Protein AF-A0A952DAE5-F1 (afdb_monomer)

Solvent-accessible surface area (backbone atoms only — not comparable to full-atom values): 8386 Å² total; per-residue (Å²): 136,86,84,83,82,82,81,80,79,80,75,80,76,76,78,75,76,57,40,72,47,50,68,64,38,38,63,67,57,50,32,73,63,71,42,80,57,76,48,75,49,74,60,89,64,34,38,41,39,31,30,85,50,90,40,42,87,84,69,71,48,55,22,36,40,36,21,49,82,58,21,26,72,40,41,51,62,76,33,92,57,39,42,57,75,59,81,50,90,67,80,80,88,72,56,70,73,58,54,50,54,64,66,67,52,73,69,77,74,83,64,93,64,82,81,80,78,79,76,79,76,77,78,79,81,82,80,82,134

pLDDT: mean 80.22, std 17.94, range [44.91, 98.62]

Mean predicted aligned error: 14.55 Å

Radius of gyration: 25.04 Å; Cα contacts (8 Å, |Δi|>4): 152; chains: 1; bounding box: 50×24×108 Å

Foldseek 3Di:
DDDDDDDPPPDPPPPQQQQEDEWFDFPVRVCVRQNAAPDWDDDVQKIKGFHAQPCCVPQVGGWIFIDGNRTTPATDHPHPSYYYPDDHPDDDDDDPVVVVVVVPPDPPPPDPPDPPPPPPDDPDPDDDD

Structure (mmCIF, N/CA/C/O backbone):
data_AF-A0A952DAE5-F1
#
_entry.id   AF-A0A952DAE5-F1
#
loop_
_atom_site.group_PDB
_atom_site.id
_atom_site.type_symbol
_atom_site.label_atom_id
_atom_site.label_alt_id
_atom_site.label_comp_id
_atom_site.label_asym_id
_atom_site.label_entity_id
_atom_site.label_seq_id
_atom_site.pdbx_PDB_ins_code
_atom_site.Cartn_x
_atom_site.Cartn_y
_atom_site.Cartn_z
_atom_site.occupancy
_atom_site.B_iso_or_equiv
_atom_site.auth_seq_id
_atom_site.auth_comp_id
_atom_site.auth_asym_id
_atom_site.auth_atom_id
_atom_site.pdbx_PDB_model_num
ATOM 1 N N . MET A 1 1 ? -7.778 -10.995 -60.733 1.00 44.91 1 MET A N 1
ATOM 2 C CA . MET A 1 1 ? -7.406 -9.871 -59.844 1.00 44.91 1 MET A CA 1
ATOM 3 C C . MET A 1 1 ? -7.920 -10.166 -58.440 1.00 44.91 1 MET A C 1
ATOM 5 O O . MET A 1 1 ? -9.116 -10.066 -58.214 1.00 44.91 1 MET A O 1
ATOM 9 N N . ARG A 1 2 ? -7.053 -10.628 -57.526 1.00 51.72 2 ARG A N 1
ATOM 10 C CA . ARG A 1 2 ? -7.382 -10.824 -56.101 1.00 51.72 2 ARG A CA 1
ATOM 11 C C . ARG A 1 2 ? -7.063 -9.518 -55.375 1.00 51.72 2 ARG A C 1
ATOM 13 O O . ARG A 1 2 ? -5.894 -9.171 -55.248 1.00 51.72 2 ARG A O 1
ATOM 20 N N . LEU A 1 3 ? -8.096 -8.782 -54.976 1.00 47.03 3 LEU A N 1
ATOM 21 C CA . LEU A 1 3 ? -7.958 -7.552 -54.203 1.00 47.03 3 LEU A CA 1
ATOM 22 C C . LEU A 1 3 ? -7.669 -7.938 -52.743 1.00 47.03 3 LEU A C 1
ATOM 24 O O . LEU A 1 3 ? -8.505 -8.557 -52.087 1.00 47.03 3 LEU A O 1
ATOM 28 N N . LEU A 1 4 ? -6.458 -7.645 -52.270 1.00 52.88 4 LEU A N 1
ATOM 29 C CA . LEU A 1 4 ? -6.022 -7.893 -50.897 1.00 52.88 4 LEU A CA 1
ATOM 30 C C . LEU A 1 4 ? -6.540 -6.746 -50.013 1.00 52.88 4 LEU A C 1
ATOM 32 O O . LEU A 1 4 ? -6.069 -5.617 -50.128 1.00 52.88 4 LEU A O 1
ATOM 36 N N . LEU A 1 5 ? -7.525 -7.017 -49.155 1.00 55.56 5 LEU A N 1
ATOM 37 C CA . LEU A 1 5 ? -8.020 -6.053 -48.173 1.00 55.56 5 LEU A CA 1
ATOM 38 C C . LEU A 1 5 ? -7.164 -6.171 -46.901 1.00 55.56 5 LEU A C 1
ATOM 40 O O . LEU A 1 5 ? -7.307 -7.123 -46.136 1.00 55.56 5 LEU A O 1
ATOM 44 N N . VAL A 1 6 ? -6.239 -5.234 -46.692 1.00 58.34 6 VAL A N 1
ATOM 45 C CA . VAL A 1 6 ? -5.434 -5.156 -45.464 1.00 58.34 6 VAL A CA 1
ATOM 46 C C . VAL A 1 6 ? -6.234 -4.385 -44.412 1.00 58.34 6 VAL A C 1
ATOM 48 O O . VAL A 1 6 ? -6.342 -3.163 -44.467 1.00 58.34 6 VAL A O 1
ATOM 51 N N . LEU A 1 7 ? -6.824 -5.113 -43.462 1.00 61.59 7 LEU A N 1
ATOM 52 C CA . LEU A 1 7 ? -7.465 -4.558 -42.268 1.00 61.59 7 LEU A CA 1
ATOM 53 C C . LEU A 1 7 ? -6.388 -4.097 -41.273 1.00 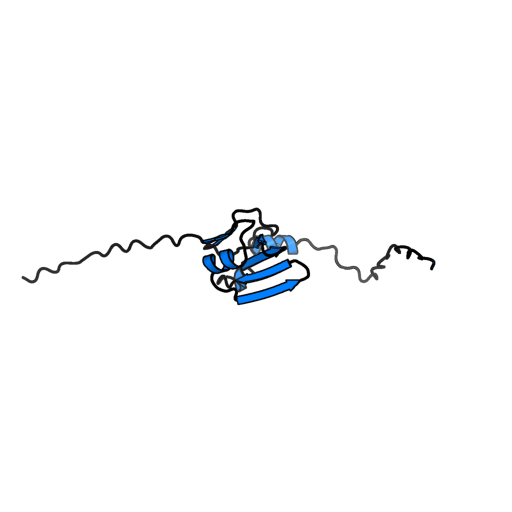61.59 7 LEU A C 1
ATOM 55 O O . LEU A 1 7 ? -5.788 -4.900 -40.560 1.00 61.59 7 LEU A O 1
ATOM 59 N N . LEU A 1 8 ? -6.151 -2.785 -41.232 1.00 60.38 8 LEU A N 1
ATOM 60 C CA . LEU A 1 8 ? -5.389 -2.103 -40.185 1.00 60.38 8 LEU A CA 1
ATOM 61 C C . LEU A 1 8 ? -6.189 -2.134 -38.873 1.00 60.38 8 LEU A C 1
ATOM 63 O O . LEU A 1 8 ? -7.040 -1.282 -38.627 1.00 60.38 8 LEU A O 1
ATOM 67 N N . PHE A 1 9 ? -5.910 -3.115 -38.015 1.00 59.12 9 PHE A N 1
ATOM 68 C CA . PHE A 1 9 ? -6.336 -3.073 -36.617 1.00 59.12 9 PHE A CA 1
ATOM 69 C C . PHE A 1 9 ? -5.485 -2.038 -35.865 1.00 59.12 9 PHE A C 1
ATOM 71 O O . PHE A 1 9 ? -4.392 -2.343 -35.389 1.00 59.12 9 PHE A O 1
ATOM 78 N N . LEU A 1 10 ? -5.988 -0.805 -35.743 1.00 59.31 10 LEU A N 1
ATOM 79 C CA . LEU A 1 10 ? -5.527 0.128 -34.712 1.00 59.31 10 LEU A CA 1
ATOM 80 C C . LEU A 1 10 ? -5.972 -0.422 -33.349 1.00 59.31 10 LEU A C 1
ATOM 82 O O . LEU A 1 10 ? -7.094 -0.195 -32.902 1.00 59.31 10 LEU A O 1
ATOM 86 N N . GLY A 1 11 ? -5.099 -1.186 -32.696 1.00 53.91 11 GLY A N 1
ATOM 87 C CA . GLY A 1 11 ? -5.302 -1.596 -31.313 1.00 53.91 11 GLY A CA 1
ATOM 88 C C . GLY A 1 11 ? -5.200 -0.384 -30.391 1.00 53.91 11 GLY A C 1
ATOM 89 O O . GLY A 1 11 ? -4.105 0.119 -30.149 1.00 53.91 11 GLY A O 1
ATOM 90 N N . ALA A 1 12 ? -6.330 0.084 -29.860 1.00 61.16 12 ALA A N 1
ATOM 91 C CA . ALA A 1 12 ? -6.334 0.990 -28.721 1.00 61.16 12 ALA A CA 1
ATOM 92 C C . ALA A 1 12 ? -5.779 0.224 -27.512 1.00 61.16 12 ALA A C 1
ATOM 94 O O . ALA A 1 12 ? -6.463 -0.623 -26.940 1.00 61.16 12 ALA A O 1
ATOM 95 N N . VAL A 1 13 ? -4.518 0.471 -27.150 1.00 61.66 13 VAL A N 1
ATOM 96 C CA . VAL A 1 13 ? -3.953 -0.068 -25.910 1.00 61.66 13 VAL A CA 1
ATOM 97 C C . VAL A 1 13 ? -4.713 0.608 -24.766 1.00 61.66 13 VAL A C 1
ATOM 99 O O . VAL A 1 13 ? -4.633 1.834 -24.652 1.00 61.66 13 VAL A O 1
ATOM 102 N N . PRO A 1 14 ? -5.482 -0.124 -23.939 1.00 55.41 14 PRO A N 1
ATOM 103 C CA . PRO A 1 14 ? -6.161 0.499 -22.821 1.00 55.41 14 PRO A CA 1
ATOM 104 C C . PRO A 1 14 ? -5.082 1.054 -21.897 1.00 55.41 14 PRO A C 1
ATOM 106 O O . PRO A 1 14 ? -4.198 0.322 -21.443 1.00 55.41 14 PRO A O 1
ATOM 109 N N . LEU A 1 15 ? -5.134 2.360 -21.638 1.00 58.34 15 LEU A N 1
ATOM 110 C CA . LEU A 1 15 ? -4.352 2.975 -20.580 1.00 58.34 15 LEU A CA 1
ATOM 111 C C . LEU A 1 15 ? -4.808 2.296 -19.286 1.00 58.34 15 LEU A C 1
ATOM 113 O O . LEU A 1 15 ? -5.905 2.571 -18.805 1.00 58.34 15 LEU A O 1
ATOM 117 N N . ALA A 1 16 ? -4.034 1.322 -18.800 1.00 59.84 16 ALA A N 1
ATOM 118 C CA . ALA A 1 16 ? -4.401 0.542 -17.629 1.00 59.84 16 ALA A CA 1
ATOM 119 C C . ALA A 1 16 ? -4.731 1.515 -16.492 1.00 59.84 16 ALA A C 1
ATOM 121 O O . ALA A 1 16 ? -3.860 2.272 -16.054 1.00 59.84 16 ALA A O 1
ATOM 122 N N . ALA A 1 17 ? -5.999 1.539 -16.076 1.00 65.75 17 ALA A N 1
ATOM 123 C CA . ALA A 1 17 ? -6.454 2.410 -15.008 1.00 65.75 17 ALA A CA 1
ATOM 124 C C . ALA A 1 17 ? -5.581 2.147 -13.777 1.00 65.75 17 ALA A C 1
ATOM 126 O O . ALA A 1 17 ? -5.434 1.004 -13.339 1.00 65.75 17 ALA A O 1
ATOM 127 N N . GLN A 1 18 ? -4.944 3.197 -13.259 1.00 79.88 18 GLN A N 1
ATOM 128 C CA . GLN A 1 18 ? -4.117 3.074 -12.067 1.00 79.88 18 GLN A CA 1
ATOM 129 C C . GLN A 1 18 ? -5.039 2.745 -10.894 1.00 79.88 18 GLN A C 1
ATOM 131 O O . GLN A 1 18 ? -5.971 3.501 -10.617 1.00 79.88 18 GLN A O 1
ATOM 136 N N . ALA A 1 19 ? -4.807 1.627 -10.208 1.00 91.75 19 ALA A N 1
ATOM 137 C CA . ALA A 1 19 ? -5.609 1.291 -9.039 1.00 91.75 19 ALA A CA 1
ATOM 138 C C . ALA A 1 19 ? -5.297 2.292 -7.918 1.00 91.75 19 ALA A C 1
ATOM 140 O O . ALA A 1 19 ? -4.140 2.434 -7.513 1.00 91.75 19 ALA A O 1
ATOM 141 N N . VAL A 1 20 ? -6.322 2.997 -7.440 1.00 95.75 20 VAL A N 1
ATOM 142 C CA . VAL A 1 20 ? -6.188 3.987 -6.367 1.00 95.75 20 VAL A CA 1
ATOM 143 C C . VAL A 1 20 ? -6.625 3.376 -5.041 1.00 95.75 20 VAL A C 1
ATOM 145 O O . VAL A 1 20 ? -7.699 2.772 -4.968 1.00 95.75 20 VAL A O 1
ATOM 148 N N . ILE A 1 21 ? -5.780 3.546 -4.024 1.00 97.56 21 ILE A N 1
ATOM 149 C CA . ILE A 1 21 ? -6.076 3.274 -2.617 1.00 97.56 21 ILE A CA 1
ATOM 150 C C . ILE A 1 21 ? -6.261 4.602 -1.900 1.00 97.56 21 ILE A C 1
ATOM 152 O O . ILE A 1 21 ? -5.432 5.504 -2.044 1.00 97.56 21 ILE A O 1
ATOM 156 N N . ASP A 1 22 ? -7.332 4.694 -1.122 1.00 97.69 22 ASP A N 1
ATOM 157 C CA . ASP A 1 22 ? -7.692 5.885 -0.365 1.00 97.69 22 ASP A CA 1
ATOM 158 C C . ASP A 1 22 ? -7.559 5.628 1.147 1.00 97.69 22 ASP A C 1
ATOM 160 O O . ASP A 1 22 ? -7.794 4.498 1.598 1.00 97.69 22 ASP A O 1
ATOM 164 N N . PRO A 1 23 ? -7.194 6.647 1.949 1.00 98.06 23 PRO A N 1
ATOM 165 C CA . PRO A 1 23 ? -7.286 6.561 3.403 1.00 98.06 23 PRO A CA 1
ATOM 166 C C . PRO A 1 23 ? -8.700 6.152 3.843 1.00 98.06 23 PRO A C 1
ATOM 168 O O . PRO A 1 23 ? -9.691 6.560 3.238 1.00 98.06 23 PRO A O 1
ATOM 171 N N . GLY A 1 24 ? -8.804 5.350 4.900 1.00 97.94 24 GLY A N 1
ATOM 172 C CA . GLY A 1 24 ? -10.081 4.870 5.435 1.00 97.94 24 GLY A CA 1
ATOM 173 C C . GLY A 1 24 ? -10.662 3.640 4.729 1.00 97.94 24 GLY A C 1
ATOM 174 O O . GLY A 1 24 ? -11.609 3.048 5.246 1.00 97.94 24 GLY A O 1
ATOM 175 N N . MET A 1 25 ? -10.098 3.199 3.593 1.00 98.62 25 MET A N 1
ATOM 176 C CA . MET A 1 25 ? -10.526 1.949 2.955 1.00 98.62 25 MET A CA 1
ATOM 177 C C . MET A 1 25 ? -10.393 0.762 3.911 1.00 98.62 25 MET A C 1
ATOM 179 O O . MET A 1 25 ? -9.412 0.626 4.636 1.00 98.62 25 MET A O 1
ATOM 183 N N . THR A 1 26 ? -11.356 -0.147 3.873 1.00 98.50 26 THR A N 1
ATOM 184 C CA . THR A 1 26 ? -11.272 -1.423 4.588 1.00 98.50 26 THR A CA 1
ATOM 185 C C . THR A 1 26 ? -10.353 -2.400 3.861 1.00 98.50 26 THR A C 1
ATOM 187 O O . THR A 1 26 ? -10.144 -2.300 2.650 1.00 98.50 26 THR A O 1
ATOM 190 N N . LYS A 1 27 ? -9.874 -3.430 4.568 1.00 98.19 27 LYS A N 1
ATOM 191 C CA . LYS A 1 27 ? -9.129 -4.539 3.948 1.00 98.19 27 LYS A CA 1
ATOM 192 C C . LYS A 1 27 ? -9.850 -5.123 2.726 1.00 98.19 27 LYS A C 1
ATOM 194 O O . LYS A 1 27 ? -9.208 -5.364 1.710 1.00 98.19 27 LYS A O 1
ATOM 199 N N . ALA A 1 28 ? -11.164 -5.328 2.814 1.00 98.31 28 ALA A N 1
ATOM 200 C CA . ALA A 1 28 ? -11.955 -5.891 1.720 1.00 98.31 28 ALA A CA 1
ATOM 201 C C . ALA A 1 28 ? -11.911 -5.004 0.466 1.00 98.31 28 ALA A C 1
ATOM 203 O O . ALA A 1 28 ? -11.644 -5.505 -0.622 1.00 98.31 28 ALA A O 1
ATOM 204 N N . GLN A 1 29 ? -12.070 -3.688 0.627 1.00 98.31 29 GLN A N 1
ATOM 205 C CA . GLN A 1 29 ? -11.977 -2.730 -0.481 1.00 98.31 29 GLN A CA 1
ATOM 206 C C . GLN A 1 29 ? -10.572 -2.697 -1.094 1.00 98.31 29 GLN A C 1
ATOM 208 O O . GLN A 1 29 ? -10.428 -2.638 -2.312 1.00 98.31 29 GLN A O 1
ATOM 213 N N . VAL A 1 30 ? -9.520 -2.780 -0.274 1.00 97.94 30 VAL A N 1
ATOM 214 C CA . VAL A 1 30 ? -8.141 -2.861 -0.783 1.00 97.94 30 VAL A CA 1
ATOM 215 C C . VAL A 1 30 ? -7.945 -4.136 -1.609 1.00 97.94 30 VAL A C 1
ATOM 217 O O . VAL A 1 30 ? -7.375 -4.076 -2.698 1.00 97.94 30 VAL A O 1
ATOM 220 N N . VAL A 1 31 ? -8.444 -5.275 -1.123 1.00 97.69 31 VAL A N 1
ATOM 221 C CA . VAL A 1 31 ? -8.355 -6.564 -1.825 1.00 97.69 31 VAL A CA 1
ATOM 222 C C . VAL A 1 31 ? -9.152 -6.552 -3.129 1.00 97.69 31 VAL A C 1
ATOM 224 O O . VAL A 1 31 ? -8.677 -7.059 -4.140 1.00 97.69 31 VAL A O 1
ATOM 227 N N . GLU A 1 32 ? -10.322 -5.922 -3.149 1.00 97.00 32 GLU A N 1
ATOM 228 C CA . GLU A 1 32 ? -11.109 -5.736 -4.371 1.00 97.00 32 GLU A CA 1
ATOM 229 C C . GLU A 1 32 ? -10.332 -4.935 -5.431 1.00 97.00 32 GLU A C 1
ATOM 231 O O . GLU A 1 32 ? -10.369 -5.256 -6.617 1.00 97.00 32 GLU A O 1
ATOM 236 N N . ARG A 1 33 ? -9.571 -3.918 -5.005 1.00 95.75 33 ARG A N 1
ATOM 237 C CA . ARG A 1 33 ? -8.793 -3.052 -5.905 1.00 95.75 33 ARG A CA 1
ATOM 238 C C . ARG A 1 33 ? -7.473 -3.668 -6.368 1.00 95.75 33 ARG A C 1
ATOM 240 O O . ARG A 1 33 ? -7.060 -3.421 -7.500 1.00 95.75 33 ARG A O 1
ATOM 247 N N . LEU A 1 34 ? -6.770 -4.397 -5.499 1.00 95.44 34 LEU A N 1
ATO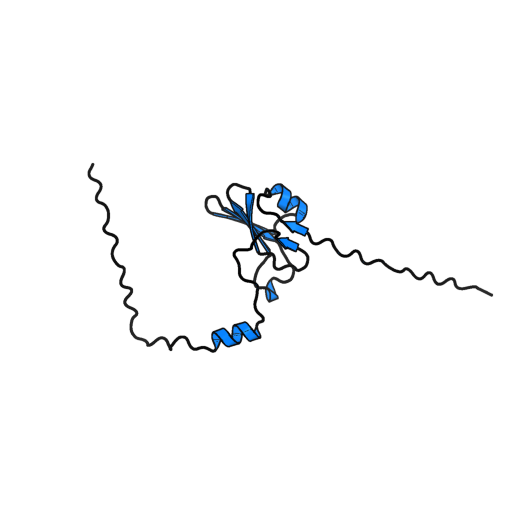M 248 C CA . LEU A 1 34 ? -5.392 -4.855 -5.750 1.00 95.44 34 LEU A CA 1
ATOM 249 C C . LEU A 1 34 ? -5.252 -6.370 -5.932 1.00 95.44 34 LEU A C 1
ATOM 251 O O . LEU A 1 34 ? -4.175 -6.820 -6.336 1.00 95.44 34 LEU A O 1
ATOM 255 N N . GLY A 1 35 ? -6.307 -7.134 -5.653 1.00 95.75 35 GLY A N 1
ATOM 256 C CA . GLY A 1 35 ? -6.281 -8.588 -5.523 1.00 95.75 35 GLY A CA 1
ATOM 257 C C . GLY A 1 35 ? -5.889 -9.041 -4.114 1.00 95.75 35 GLY A C 1
ATOM 258 O O . GLY A 1 35 ? -5.822 -8.248 -3.180 1.00 95.75 35 GLY A O 1
ATOM 259 N N . ALA A 1 36 ? -5.617 -10.335 -3.946 1.00 96.88 36 ALA A N 1
ATOM 260 C CA . ALA A 1 36 ? -5.133 -10.862 -2.672 1.00 96.88 36 ALA A CA 1
ATOM 261 C C . ALA A 1 36 ? -3.683 -10.406 -2.392 1.00 96.88 36 ALA A C 1
ATOM 263 O O . ALA A 1 36 ? -2.859 -10.391 -3.316 1.00 96.88 36 ALA A O 1
ATOM 264 N N . PRO A 1 37 ? -3.334 -10.057 -1.139 1.00 97.69 37 PRO A N 1
ATOM 265 C CA . PRO A 1 37 ? -1.953 -9.776 -0.779 1.00 97.69 37 PRO A CA 1
ATOM 266 C C . PRO A 1 37 ? -1.104 -11.045 -0.888 1.00 97.69 37 PRO A C 1
ATOM 268 O O . PRO A 1 37 ? -1.572 -12.161 -0.676 1.00 97.69 37 PRO A O 1
ATOM 271 N N . ALA A 1 38 ? 0.179 -10.866 -1.192 1.00 97.69 38 ALA A N 1
ATOM 272 C CA . ALA A 1 38 ? 1.146 -11.956 -1.226 1.00 97.69 38 ALA A CA 1
ATOM 273 C C . ALA A 1 38 ? 1.376 -12.547 0.170 1.00 97.69 38 ALA A C 1
ATOM 275 O O . ALA A 1 38 ? 1.591 -13.748 0.308 1.00 97.69 38 ALA A O 1
ATOM 276 N N . PHE A 1 39 ? 1.372 -11.693 1.191 1.00 97.50 39 PHE A N 1
ATOM 277 C CA . PHE A 1 39 ? 1.386 -12.082 2.594 1.00 97.50 39 PHE A CA 1
ATOM 278 C C . PHE A 1 39 ? 0.933 -10.913 3.465 1.00 97.50 39 PHE A C 1
ATOM 280 O O . PHE A 1 39 ? 0.923 -9.755 3.039 1.00 97.50 39 PHE A O 1
ATOM 287 N N . GLU A 1 40 ? 0.584 -11.232 4.705 1.00 98.12 40 GLU A N 1
ATOM 288 C CA . GLU A 1 40 ? 0.115 -10.270 5.693 1.00 98.12 40 GLU A CA 1
ATOM 289 C C . GLU A 1 40 ? 0.885 -10.426 7.004 1.00 98.12 40 GLU A C 1
ATOM 291 O O . GLU A 1 40 ? 1.354 -11.519 7.349 1.00 98.12 40 GLU A O 1
ATOM 296 N N . ARG A 1 41 ? 1.021 -9.327 7.746 1.00 97.81 41 ARG A N 1
ATOM 297 C CA . ARG A 1 41 ? 1.558 -9.312 9.112 1.00 97.81 41 ARG A CA 1
ATOM 298 C C . ARG A 1 41 ? 0.663 -8.458 9.997 1.00 97.81 41 ARG A C 1
ATOM 300 O O . ARG A 1 41 ? 0.170 -7.435 9.543 1.00 97.81 41 ARG A O 1
ATOM 307 N N . ALA A 1 42 ? 0.490 -8.858 11.249 1.00 97.25 42 ALA A N 1
ATOM 308 C CA . ALA A 1 42 ? -0.225 -8.077 12.251 1.00 97.25 42 ALA A CA 1
ATOM 309 C C . ALA A 1 42 ? 0.717 -7.745 13.413 1.00 97.25 42 ALA A C 1
ATOM 311 O O . ALA A 1 42 ? 1.531 -8.585 13.803 1.00 97.25 42 ALA A O 1
ATOM 312 N N . ALA A 1 43 ? 0.614 -6.529 13.943 1.00 95.88 43 ALA A N 1
ATOM 313 C CA . ALA A 1 43 ? 1.331 -6.091 15.135 1.00 95.88 43 ALA A CA 1
ATOM 314 C C . ALA A 1 43 ? 0.479 -5.065 15.894 1.00 95.88 43 ALA A C 1
ATOM 316 O O . ALA A 1 43 ? 0.251 -3.958 15.408 1.00 95.88 43 ALA A O 1
ATOM 317 N N . GLY A 1 44 ? 0.002 -5.437 17.085 1.00 95.75 44 GLY A N 1
ATOM 318 C CA . GLY A 1 44 ? -0.981 -4.634 17.816 1.00 95.75 44 GLY A CA 1
ATOM 319 C C . GLY A 1 44 ? -2.248 -4.418 16.983 1.00 95.75 44 GLY A C 1
ATOM 320 O O . GLY A 1 44 ? -2.773 -5.362 16.399 1.00 95.75 44 GLY A O 1
ATOM 321 N N . GLU A 1 45 ? -2.691 -3.165 16.885 1.00 95.56 45 GLU A N 1
ATOM 322 C CA . GLU A 1 45 ? -3.858 -2.754 16.087 1.00 95.56 45 GLU A CA 1
ATOM 323 C C . GLU A 1 45 ? -3.561 -2.606 14.585 1.00 95.56 45 GLU A C 1
ATOM 325 O O . GLU A 1 45 ? -4.470 -2.322 13.797 1.00 95.56 45 GLU A O 1
ATOM 330 N N . ALA A 1 46 ? -2.293 -2.758 14.189 1.00 97.00 46 ALA A N 1
ATOM 331 C CA . ALA A 1 46 ? -1.849 -2.561 12.821 1.00 97.00 46 ALA A CA 1
ATOM 332 C C . ALA A 1 46 ? -1.81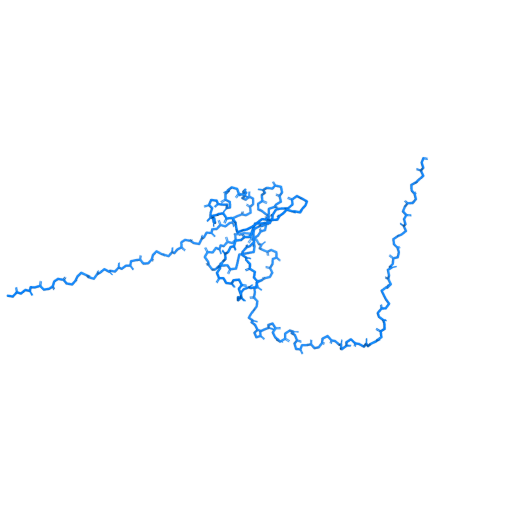2 -3.880 12.036 1.00 97.00 46 ALA A C 1
ATOM 334 O O . ALA A 1 46 ? -1.314 -4.906 12.506 1.00 97.00 46 ALA A O 1
ATOM 335 N N . THR A 1 47 ? -2.293 -3.837 10.796 1.00 98.44 47 THR A N 1
ATOM 336 C CA . THR A 1 47 ? -2.190 -4.907 9.801 1.00 98.44 47 THR A CA 1
ATOM 337 C C . THR A 1 47 ? -1.452 -4.393 8.571 1.00 98.44 47 THR A C 1
ATOM 339 O O . THR A 1 47 ? -1.781 -3.351 8.016 1.00 98.44 47 THR A O 1
ATOM 342 N N . PHE A 1 48 ? -0.467 -5.155 8.118 1.00 98.25 48 PHE A N 1
ATOM 343 C CA . PHE A 1 48 ? 0.411 -4.842 7.001 1.00 98.25 48 PHE A CA 1
ATOM 344 C C . PHE A 1 48 ? 0.129 -5.821 5.863 1.00 98.25 48 PHE A C 1
ATOM 346 O O . PHE A 1 48 ? 0.374 -7.022 6.004 1.00 98.25 48 PHE A O 1
ATOM 353 N N . LEU A 1 49 ? -0.384 -5.316 4.742 1.00 98.56 49 LEU A N 1
ATOM 354 C CA . LEU A 1 49 ? -0.683 -6.101 3.544 1.00 98.56 49 LEU A CA 1
ATOM 355 C C . LEU A 1 49 ? 0.405 -5.866 2.498 1.00 98.56 49 LEU A C 1
ATOM 357 O O . LEU A 1 49 ? 0.602 -4.735 2.051 1.00 98.56 49 LEU A O 1
ATOM 361 N N . PHE A 1 50 ? 1.089 -6.930 2.087 1.00 98.00 50 PHE A N 1
ATOM 362 C CA . PHE A 1 50 ? 2.194 -6.849 1.135 1.00 98.00 50 PHE A CA 1
ATOM 363 C C . PHE A 1 50 ? 1.756 -7.355 -0.236 1.00 98.00 50 PHE A C 1
ATOM 365 O O . PHE A 1 50 ? 1.321 -8.497 -0.370 1.00 98.00 50 PHE A O 1
ATOM 372 N N . TYR A 1 51 ? 1.924 -6.539 -1.273 1.00 97.38 51 TYR A N 1
ATOM 373 C CA . TYR A 1 51 ? 1.549 -6.870 -2.645 1.00 97.38 51 TYR A CA 1
ATOM 374 C C . TYR A 1 51 ? 2.771 -6.909 -3.552 1.00 97.38 51 TYR A C 1
ATOM 376 O O . TYR A 1 51 ? 3.572 -5.973 -3.587 1.00 97.38 51 TYR A O 1
ATOM 384 N N . ARG A 1 52 ? 2.868 -7.966 -4.366 1.00 95.56 52 ARG A N 1
ATOM 385 C CA . ARG A 1 52 ? 3.844 -8.007 -5.459 1.00 95.56 52 ARG A CA 1
ATOM 386 C C . ARG A 1 52 ? 3.626 -6.805 -6.374 1.00 95.56 52 ARG A C 1
ATOM 388 O O . ARG A 1 52 ? 2.483 -6.449 -6.686 1.00 95.56 52 ARG A O 1
ATOM 395 N N . ASN A 1 53 ? 4.721 -6.189 -6.791 1.00 92.75 53 ASN A N 1
ATOM 396 C CA . ASN A 1 53 ? 4.721 -4.987 -7.619 1.00 92.75 53 ASN A CA 1
ATOM 397 C C . ASN A 1 53 ? 5.602 -5.108 -8.868 1.00 92.75 53 ASN A C 1
ATOM 399 O O . ASN A 1 53 ? 5.506 -4.252 -9.749 1.00 92.75 53 ASN A O 1
ATOM 403 N N . GLY A 1 54 ? 6.389 -6.185 -8.980 1.00 91.31 54 GLY A N 1
ATOM 404 C CA . GLY A 1 54 ? 7.241 -6.485 -10.132 1.00 91.31 54 GLY A CA 1
ATOM 405 C C . GLY A 1 54 ? 8.535 -5.672 -10.187 1.00 91.31 54 GLY A C 1
ATOM 406 O O . GLY A 1 54 ? 9.322 -5.855 -11.113 1.00 91.31 54 GLY A O 1
ATOM 407 N N . CYS A 1 55 ? 8.769 -4.783 -9.218 1.00 88.69 55 CYS A N 1
ATOM 408 C CA . CYS A 1 55 ? 10.004 -4.018 -9.093 1.00 88.69 55 CYS A CA 1
ATOM 409 C C . CYS A 1 55 ? 10.798 -4.395 -7.848 1.00 88.69 55 CYS A C 1
ATOM 411 O O . CYS A 1 55 ? 11.789 -3.740 -7.575 1.00 88.69 55 CYS A O 1
ATOM 413 N N . GLU A 1 56 ? 10.426 -5.421 -7.081 1.00 90.00 56 GLU A N 1
ATOM 414 C CA . GLU A 1 56 ? 10.907 -5.648 -5.711 1.00 90.00 56 GLU A CA 1
ATOM 415 C C . GLU A 1 56 ? 12.442 -5.593 -5.593 1.00 90.00 56 GLU A C 1
ATOM 417 O O . GLU A 1 56 ? 12.976 -5.074 -4.616 1.00 90.00 56 GLU A O 1
ATOM 422 N N . ARG A 1 57 ? 13.160 -6.072 -6.620 1.00 86.62 57 ARG A N 1
ATOM 423 C CA . ARG A 1 57 ? 14.629 -6.014 -6.706 1.00 86.62 57 ARG A CA 1
ATOM 424 C C . ARG A 1 57 ? 15.193 -4.612 -6.939 1.00 86.62 57 ARG A C 1
ATOM 426 O O . ARG A 1 57 ? 16.253 -4.299 -6.414 1.00 86.62 57 ARG A O 1
ATOM 433 N N . THR A 1 58 ? 14.532 -3.795 -7.751 1.00 86.00 58 THR A N 1
ATOM 434 C CA . THR A 1 58 ? 14.984 -2.443 -8.110 1.00 86.00 58 THR A CA 1
ATOM 435 C C . THR A 1 58 ? 14.426 -1.381 -7.168 1.00 86.00 58 THR A C 1
ATOM 437 O O . THR A 1 58 ? 15.117 -0.415 -6.869 1.00 86.00 58 THR A O 1
ATOM 440 N N . CYS A 1 59 ? 13.206 -1.573 -6.663 1.00 82.12 59 CYS A N 1
ATOM 441 C CA . CYS A 1 59 ? 12.524 -0.670 -5.746 1.00 82.12 59 CYS A CA 1
ATOM 442 C C . CYS A 1 59 ? 12.686 -1.028 -4.263 1.00 82.12 59 CYS A C 1
ATOM 444 O O . CYS A 1 59 ? 12.270 -0.256 -3.400 1.00 82.12 59 CYS A O 1
ATOM 446 N N . GLY A 1 60 ? 13.300 -2.175 -3.960 1.00 86.56 60 GLY A N 1
ATOM 447 C CA . GLY A 1 60 ? 13.719 -2.574 -2.616 1.00 86.56 60 GLY A CA 1
ATOM 448 C C . GLY A 1 60 ? 12.606 -3.091 -1.702 1.00 86.56 60 GLY A C 1
ATOM 449 O O . GLY A 1 60 ? 12.899 -3.511 -0.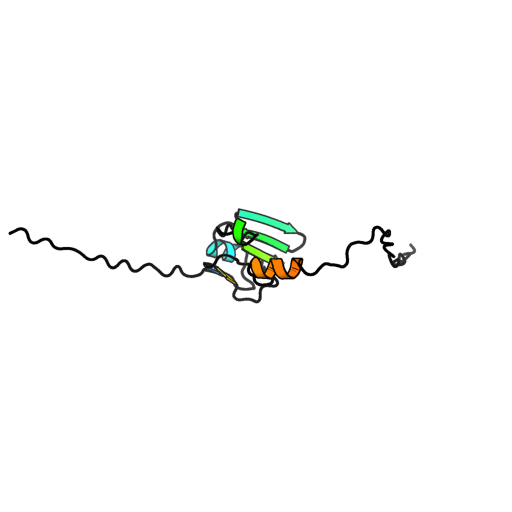585 1.00 86.56 60 GLY A O 1
ATOM 450 N N . MET A 1 61 ? 11.342 -3.076 -2.136 1.00 91.12 61 MET A N 1
ATOM 451 C CA . MET A 1 61 ? 10.218 -3.584 -1.346 1.00 91.12 61 MET A CA 1
ATOM 452 C C . MET A 1 61 ? 9.001 -3.933 -2.208 1.00 91.12 61 MET A C 1
ATOM 454 O O . MET A 1 61 ? 8.827 -3.407 -3.307 1.00 91.12 61 MET A O 1
ATOM 458 N N . ASN A 1 62 ? 8.134 -4.792 -1.665 1.00 94.94 62 ASN A N 1
ATOM 459 C CA . ASN A 1 62 ? 6.761 -4.959 -2.143 1.00 94.94 62 ASN A CA 1
ATOM 460 C C . ASN A 1 62 ? 5.964 -3.664 -1.927 1.00 94.94 62 ASN A C 1
ATOM 462 O O . ASN A 1 62 ? 6.328 -2.838 -1.089 1.00 94.94 62 ASN A O 1
ATOM 466 N N . ASP A 1 63 ? 4.842 -3.525 -2.626 1.00 95.69 63 ASP A N 1
ATOM 467 C CA . ASP A 1 63 ? 3.856 -2.515 -2.253 1.00 95.69 63 ASP A CA 1
ATOM 468 C C . ASP A 1 63 ? 3.292 -2.872 -0.875 1.00 95.69 63 ASP A C 1
ATOM 470 O O . ASP A 1 63 ? 3.044 -4.045 -0.584 1.00 95.69 63 ASP A O 1
ATOM 474 N N . LEU A 1 64 ? 3.099 -1.865 -0.032 1.00 97.06 64 LEU A N 1
ATOM 475 C CA . LEU A 1 64 ? 2.623 -2.032 1.333 1.00 97.06 64 LEU A CA 1
ATOM 476 C C . LEU A 1 64 ? 1.379 -1.180 1.554 1.00 97.06 64 LEU A C 1
ATOM 478 O O . LEU A 1 64 ? 1.386 0.010 1.250 1.00 97.06 64 LEU A O 1
ATOM 482 N N . VAL A 1 65 ? 0.343 -1.781 2.130 1.00 98.25 65 VAL A N 1
ATOM 483 C CA . VAL A 1 65 ? -0.813 -1.068 2.681 1.00 98.25 65 VAL A CA 1
ATOM 484 C C . VAL A 1 65 ? -0.854 -1.325 4.181 1.00 98.25 65 VAL A C 1
ATOM 486 O O . VAL A 1 65 ? -0.809 -2.479 4.614 1.00 98.25 65 VAL A O 1
ATOM 489 N N . VAL A 1 66 ? -0.914 -0.252 4.962 1.00 98.25 66 VAL A N 1
ATOM 490 C CA . VAL A 1 66 ? -0.991 -0.286 6.421 1.00 98.25 66 VAL A CA 1
ATOM 491 C C . VAL A 1 66 ? -2.417 0.025 6.827 1.00 98.25 66 VAL A C 1
ATOM 493 O O . VAL A 1 66 ? -2.993 1.026 6.397 1.00 98.25 66 VAL A O 1
ATOM 496 N N . LEU A 1 67 ? -2.984 -0.849 7.646 1.00 98.50 67 LEU A N 1
ATOM 497 C CA . LEU A 1 67 ? -4.299 -0.674 8.220 1.00 98.50 67 LEU A CA 1
ATOM 498 C C . LEU A 1 67 ? -4.172 -0.568 9.726 1.00 98.50 67 LEU A C 1
ATOM 500 O O . LEU A 1 67 ? -3.525 -1.414 10.329 1.00 98.50 67 LEU A O 1
ATOM 504 N N . GLU A 1 68 ? -4.856 0.386 10.334 1.00 97.75 68 GLU A N 1
ATOM 505 C CA . GLU A 1 68 ? -5.069 0.419 11.778 1.00 97.75 68 GLU A CA 1
ATOM 506 C C . GLU A 1 68 ? -6.556 0.255 12.050 1.00 97.75 68 GLU A C 1
ATOM 508 O O . GLU A 1 68 ? -7.389 0.871 11.382 1.00 97.75 68 GLU A O 1
ATOM 513 N N . ARG A 1 69 ? -6.909 -0.628 12.993 1.00 96.88 69 ARG A N 1
ATOM 514 C CA . ARG A 1 69 ? -8.317 -0.943 13.314 1.00 96.88 69 ARG A CA 1
ATOM 515 C C . ARG A 1 69 ? -9.143 -1.300 12.064 1.00 96.88 69 ARG A C 1
ATOM 517 O O . ARG A 1 69 ? -10.319 -0.962 11.946 1.00 96.88 69 ARG A O 1
ATOM 524 N N . GLY A 1 70 ? -8.500 -1.975 11.109 1.00 96.94 70 GLY A N 1
ATOM 525 C CA . GLY A 1 70 ? -9.118 -2.457 9.872 1.00 96.94 70 GLY A CA 1
ATOM 526 C C . GLY A 1 70 ? -9.283 -1.422 8.754 1.00 96.94 70 GLY A C 1
ATOM 527 O O . GLY A 1 70 ? -9.871 -1.771 7.727 1.00 96.94 70 GLY A O 1
ATOM 528 N N . GLN A 1 71 ? -8.764 -0.200 8.910 1.00 98.19 71 GLN A N 1
ATOM 529 C CA . GLN A 1 71 ? -8.848 0.869 7.909 1.00 98.19 71 GLN A CA 1
ATOM 530 C C . GLN A 1 71 ? -7.470 1.340 7.457 1.00 98.19 71 GLN A C 1
ATOM 532 O O . GLN A 1 71 ? -6.561 1.441 8.273 1.00 98.19 71 GLN A O 1
ATOM 537 N N . VAL A 1 72 ? -7.320 1.664 6.172 1.00 98.31 72 VAL A N 1
ATOM 538 C CA . VAL A 1 72 ? -6.071 2.186 5.605 1.00 98.31 72 VAL A CA 1
ATOM 539 C C . VAL A 1 72 ? -5.690 3.503 6.272 1.00 98.31 72 VAL A C 1
ATOM 541 O O . VAL A 1 72 ? -6.423 4.487 6.176 1.00 98.31 72 VAL A O 1
ATOM 544 N N . THR A 1 73 ? -4.514 3.531 6.889 1.00 97.88 73 THR A N 1
ATOM 545 C CA . THR A 1 73 ? -3.893 4.747 7.435 1.00 97.88 73 THR A CA 1
ATOM 546 C C . THR A 1 73 ? -2.706 5.207 6.595 1.00 97.88 73 THR A C 1
ATOM 548 O O . THR A 1 73 ? -2.443 6.406 6.509 1.00 97.88 73 THR A O 1
ATOM 551 N N . ASP A 1 74 ? -2.020 4.279 5.925 1.00 97.50 74 ASP A N 1
ATOM 552 C CA . ASP A 1 74 ? -0.883 4.580 5.059 1.00 97.50 74 ASP A CA 1
ATOM 553 C C . ASP A 1 74 ? -0.748 3.559 3.920 1.00 97.50 74 ASP A C 1
ATOM 555 O O . ASP A 1 74 ? -1.181 2.407 4.028 1.00 97.50 74 ASP A O 1
ATOM 559 N N . ALA A 1 75 ? -0.111 3.963 2.823 1.00 97.19 75 ALA A N 1
ATOM 560 C CA . ALA A 1 75 ? 0.295 3.043 1.772 1.00 97.19 75 ALA A CA 1
ATOM 561 C C . ALA A 1 75 ? 1.579 3.499 1.070 1.00 97.19 75 ALA A C 1
ATOM 563 O O . ALA A 1 75 ? 1.702 4.623 0.583 1.00 97.19 75 ALA A O 1
ATOM 564 N N . ILE A 1 76 ? 2.513 2.560 0.935 1.00 95.31 76 ILE A N 1
ATOM 565 C CA . ILE A 1 76 ? 3.765 2.723 0.203 1.00 95.31 76 ILE A CA 1
ATOM 566 C C . ILE A 1 76 ? 3.642 1.918 -1.086 1.00 95.31 76 ILE A C 1
ATOM 568 O O . ILE A 1 76 ? 3.907 0.715 -1.122 1.00 95.31 76 ILE A O 1
ATOM 572 N N . LEU A 1 77 ? 3.223 2.588 -2.156 1.00 93.94 77 LEU A N 1
ATOM 573 C CA . LEU A 1 77 ? 3.040 1.973 -3.468 1.00 93.94 77 LEU A CA 1
ATOM 574 C C . LEU A 1 77 ? 4.202 2.387 -4.374 1.00 93.94 77 LEU A C 1
ATOM 576 O O . LEU A 1 77 ? 4.370 3.562 -4.700 1.00 93.94 77 LEU A O 1
ATOM 580 N N . ARG A 1 78 ? 5.046 1.418 -4.734 1.00 90.88 78 ARG A N 1
ATOM 581 C CA . ARG A 1 78 ? 6.199 1.598 -5.627 1.00 90.88 78 ARG A CA 1
ATOM 582 C C . ARG A 1 78 ? 5.858 1.227 -7.070 1.00 90.88 78 ARG A C 1
ATOM 584 O O . ARG A 1 78 ? 6.550 1.670 -7.984 1.00 90.88 78 ARG A O 1
ATOM 591 N N . SER A 1 79 ? 4.802 0.438 -7.288 1.00 88.75 79 SER A N 1
ATOM 592 C CA . SER A 1 79 ? 4.318 0.129 -8.635 1.00 88.75 79 SER A CA 1
ATOM 593 C C . SER A 1 79 ? 3.845 1.392 -9.370 1.00 88.75 79 SER A C 1
ATOM 595 O O . SER A 1 79 ? 3.029 2.129 -8.822 1.00 88.75 79 SER A O 1
ATOM 597 N N . PRO A 1 80 ? 4.216 1.604 -10.647 1.00 86.12 80 PRO A N 1
ATOM 598 C CA . PRO A 1 80 ? 3.691 2.722 -11.437 1.00 86.12 80 PRO A CA 1
ATOM 599 C C . PRO A 1 80 ? 2.206 2.559 -11.808 1.00 86.12 80 PRO A C 1
ATOM 601 O O . PRO A 1 80 ? 1.590 3.483 -12.328 1.00 86.12 80 PRO A O 1
ATOM 604 N N . ARG A 1 81 ? 1.620 1.376 -11.571 1.00 89.44 81 ARG A N 1
ATOM 605 C CA . ARG A 1 81 ? 0.218 1.054 -11.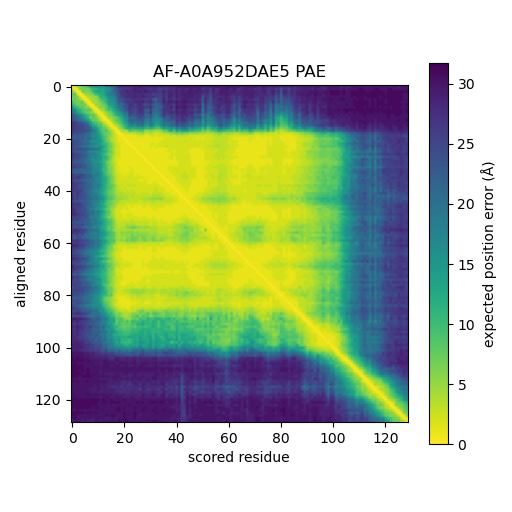894 1.00 89.44 81 ARG A CA 1
ATOM 606 C C . ARG A 1 81 ? -0.743 1.283 -10.729 1.00 89.44 81 ARG A C 1
ATOM 608 O O . ARG A 1 81 ? -1.929 0.985 -10.850 1.00 89.44 81 ARG A O 1
ATOM 615 N N . ARG A 1 82 ? -0.240 1.727 -9.581 1.00 92.88 82 ARG A N 1
ATOM 616 C CA . ARG A 1 82 ? -1.020 1.884 -8.355 1.00 92.88 82 ARG A CA 1
ATOM 617 C C . ARG A 1 82 ? -0.682 3.222 -7.723 1.00 92.88 82 ARG A C 1
ATOM 619 O O . ARG A 1 82 ? 0.455 3.674 -7.801 1.00 92.88 82 ARG A O 1
ATOM 626 N N . ARG A 1 83 ? -1.666 3.852 -7.093 1.00 93.44 83 ARG A N 1
ATOM 627 C CA . ARG A 1 83 ? -1.504 5.164 -6.468 1.00 93.44 83 ARG A CA 1
ATOM 628 C C . ARG A 1 83 ? -2.187 5.194 -5.112 1.00 93.44 83 ARG A C 1
ATOM 630 O O . ARG A 1 83 ? -3.293 4.693 -4.960 1.00 93.44 83 ARG A O 1
ATOM 637 N N . TYR A 1 84 ? -1.523 5.807 -4.141 1.00 95.12 84 TYR A N 1
ATOM 638 C CA . TYR A 1 84 ? -2.139 6.183 -2.878 1.00 95.12 84 TYR A CA 1
ATOM 639 C C . TYR A 1 84 ? -2.586 7.639 -2.999 1.00 95.12 84 TYR A C 1
ATOM 641 O O . TYR A 1 84 ? -1.815 8.473 -3.480 1.00 95.12 84 TYR A O 1
ATOM 649 N N . SER A 1 85 ? -3.840 7.936 -2.664 1.00 94.69 85 SER A N 1
ATOM 650 C CA . SER A 1 85 ? -4.368 9.304 -2.747 1.00 94.69 85 SER A CA 1
ATOM 651 C C . SER A 1 85 ? -4.024 10.156 -1.524 1.00 94.69 85 SER A C 1
ATOM 653 O O . SER A 1 85 ? -4.029 11.382 -1.632 1.00 94.69 85 SER A O 1
ATOM 655 N N . GLY A 1 86 ? -3.700 9.517 -0.395 1.00 92.06 86 GLY A N 1
ATOM 656 C CA . GLY A 1 86 ? -3.213 10.176 0.810 1.00 92.06 86 GLY A CA 1
ATOM 657 C C . GLY A 1 86 ? -1.730 10.552 0.743 1.00 92.06 86 GLY A C 1
ATOM 658 O O . GLY A 1 86 ? -1.053 10.399 -0.277 1.00 92.06 86 GLY A O 1
ATOM 659 N N . THR A 1 87 ? -1.208 11.024 1.874 1.00 89.69 87 THR A N 1
ATOM 660 C CA . THR A 1 87 ? 0.218 11.331 2.037 1.00 89.69 87 THR A CA 1
ATOM 661 C C . THR A 1 87 ? 0.936 10.121 2.617 1.00 89.69 87 THR A C 1
ATOM 663 O O . THR A 1 87 ? 0.724 9.781 3.776 1.00 89.69 87 THR A O 1
ATOM 666 N N . SER A 1 88 ? 1.793 9.486 1.814 1.00 85.62 88 SER A N 1
ATOM 667 C CA . SER A 1 88 ? 2.639 8.378 2.276 1.00 85.62 88 SER A CA 1
ATOM 668 C C . SER A 1 88 ? 3.640 8.850 3.331 1.00 85.62 88 SER A C 1
ATOM 670 O O . SER A 1 88 ? 4.338 9.842 3.103 1.00 85.62 88 SER A O 1
ATOM 672 N N . SER A 1 89 ? 3.785 8.108 4.434 1.00 82.75 89 SER A N 1
ATOM 673 C CA . SER A 1 89 ? 4.816 8.393 5.450 1.00 82.75 89 SER A CA 1
ATOM 674 C C . SER A 1 89 ? 6.240 8.097 4.956 1.00 82.75 89 SER A C 1
ATOM 676 O O . SER A 1 89 ? 7.222 8.622 5.482 1.00 82.75 89 SER A O 1
ATOM 678 N N . SER A 1 90 ? 6.370 7.267 3.915 1.00 76.19 90 SER A N 1
ATOM 679 C CA . SER A 1 90 ? 7.662 6.892 3.346 1.00 76.19 90 SER A CA 1
ATOM 680 C C . SER A 1 90 ? 8.155 7.914 2.320 1.00 76.19 90 SER A C 1
ATOM 682 O O . SER A 1 90 ? 7.394 8.288 1.418 1.00 76.19 90 SER A O 1
ATOM 684 N N . PRO A 1 91 ? 9.444 8.303 2.372 1.00 75.19 91 PRO A N 1
ATOM 685 C CA . PRO A 1 91 ? 10.069 9.089 1.321 1.00 75.19 91 PRO A CA 1
ATOM 686 C C . PRO A 1 91 ? 9.953 8.429 -0.059 1.00 75.19 91 PRO A C 1
ATOM 688 O O . PRO A 1 91 ? 9.920 7.196 -0.225 1.00 75.19 91 PRO A O 1
ATOM 691 N N . ARG A 1 92 ? 9.949 9.273 -1.094 1.00 77.44 92 ARG A N 1
ATOM 692 C CA . ARG A 1 92 ? 10.127 8.797 -2.468 1.00 77.44 92 ARG A CA 1
ATOM 693 C C . ARG A 1 92 ? 11.512 8.173 -2.609 1.00 77.44 92 ARG A C 1
ATOM 695 O O . ARG A 1 92 ? 12.474 8.613 -1.986 1.00 77.44 92 ARG A O 1
ATOM 702 N N . MET A 1 93 ? 11.591 7.134 -3.431 1.00 74.50 93 MET A N 1
ATOM 703 C CA . MET A 1 93 ? 12.865 6.510 -3.756 1.00 74.50 93 MET A CA 1
ATOM 704 C C . MET A 1 93 ? 13.734 7.506 -4.521 1.00 74.50 93 MET A C 1
ATOM 706 O O . MET A 1 93 ? 13.267 8.117 -5.483 1.00 74.50 93 MET A O 1
ATOM 710 N N . ILE A 1 94 ? 14.984 7.641 -4.093 1.00 78.44 94 ILE A N 1
ATOM 711 C CA . ILE A 1 94 ? 15.996 8.423 -4.799 1.00 78.44 94 ILE A CA 1
ATOM 712 C C . ILE A 1 94 ? 16.794 7.519 -5.753 1.00 78.44 94 ILE A C 1
ATOM 714 O O . ILE A 1 94 ? 16.969 6.331 -5.460 1.00 78.44 94 ILE A O 1
ATOM 718 N N . PRO A 1 95 ? 17.303 8.042 -6.883 1.00 80.31 95 PRO A N 1
ATOM 719 C CA . PRO A 1 95 ? 18.178 7.292 -7.777 1.00 80.31 95 PRO A CA 1
ATOM 720 C C . PRO A 1 95 ? 19.416 6.739 -7.058 1.00 80.31 95 PRO A C 1
ATOM 722 O O . PRO A 1 95 ? 19.986 7.387 -6.180 1.00 80.31 95 PRO A O 1
ATOM 725 N N . ALA A 1 96 ? 19.901 5.571 -7.490 1.00 78.81 96 ALA A N 1
ATOM 726 C CA . ALA A 1 96 ? 21.065 4.917 -6.882 1.00 78.81 96 ALA A CA 1
ATOM 727 C C . ALA A 1 96 ? 22.319 5.812 -6.858 1.00 78.81 96 ALA A C 1
ATOM 729 O O . ALA A 1 96 ? 23.067 5.801 -5.883 1.00 78.81 96 ALA A O 1
ATOM 730 N N . ALA A 1 97 ? 22.524 6.626 -7.898 1.00 81.19 97 ALA A N 1
ATOM 731 C CA . ALA A 1 97 ? 23.628 7.582 -7.959 1.00 81.19 97 ALA A CA 1
ATOM 732 C C . ALA A 1 97 ? 23.533 8.666 -6.871 1.00 81.19 97 ALA A C 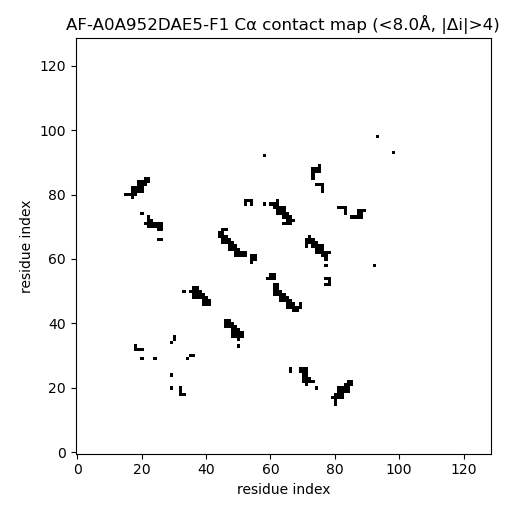1
ATOM 734 O O . ALA A 1 97 ? 24.550 9.092 -6.332 1.00 81.19 97 ALA A O 1
ATOM 735 N N . GLU A 1 98 ? 22.323 9.102 -6.526 1.00 82.38 98 GLU A N 1
ATOM 736 C CA . GLU A 1 98 ? 22.091 10.068 -5.450 1.00 82.38 98 GLU A CA 1
ATOM 737 C C . GLU A 1 98 ? 22.287 9.413 -4.079 1.00 82.38 98 GLU A C 1
ATOM 739 O O . GLU A 1 98 ? 22.991 9.953 -3.226 1.00 82.38 98 GLU A O 1
ATOM 744 N N . ALA A 1 99 ? 21.787 8.186 -3.905 1.00 80.44 99 ALA A N 1
ATOM 745 C CA . ALA A 1 99 ? 22.034 7.398 -2.700 1.00 80.44 99 ALA A CA 1
ATOM 746 C C . ALA A 1 99 ? 23.537 7.136 -2.465 1.00 80.44 99 ALA A C 1
ATOM 748 O O . ALA A 1 99 ? 24.007 7.179 -1.328 1.00 80.44 99 ALA A O 1
ATOM 749 N N . ALA A 1 100 ? 24.312 6.899 -3.530 1.00 79.56 100 ALA A N 1
ATOM 750 C CA . ALA A 1 100 ? 25.757 6.693 -3.446 1.00 79.56 100 ALA A CA 1
ATOM 751 C C . ALA A 1 100 ? 26.505 7.948 -2.961 1.00 79.56 100 ALA A C 1
ATOM 753 O O . ALA A 1 100 ? 27.459 7.826 -2.195 1.00 79.56 100 ALA A O 1
ATOM 754 N N . LYS A 1 101 ? 26.044 9.150 -3.331 1.00 78.44 101 LYS A N 1
ATOM 755 C CA . LYS A 1 101 ? 26.622 10.417 -2.847 1.00 78.44 101 LYS A CA 1
ATOM 756 C C . LYS A 1 101 ? 26.408 10.609 -1.345 1.00 78.44 101 LYS A C 1
ATOM 758 O O . LYS A 1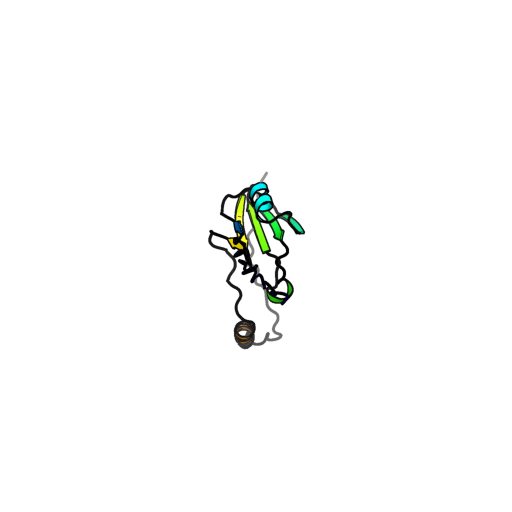 101 ? 27.329 11.037 -0.657 1.00 78.44 101 LYS A O 1
ATOM 763 N N . ALA A 1 102 ? 25.239 10.229 -0.825 1.00 70.38 102 ALA A N 1
ATOM 764 C CA . ALA A 1 102 ? 24.967 10.272 0.613 1.00 70.38 102 ALA A CA 1
ATOM 765 C C . ALA A 1 102 ? 25.853 9.293 1.407 1.00 70.38 102 ALA A C 1
ATOM 767 O O . ALA A 1 102 ? 26.291 9.614 2.506 1.00 70.38 102 ALA A O 1
ATOM 768 N N . LYS A 1 103 ? 26.180 8.125 0.833 1.00 60.19 103 LYS A N 1
ATOM 769 C CA . LYS A 1 103 ? 27.131 7.171 1.435 1.00 60.19 103 LYS A CA 1
ATOM 770 C C . LYS A 1 103 ? 28.583 7.651 1.40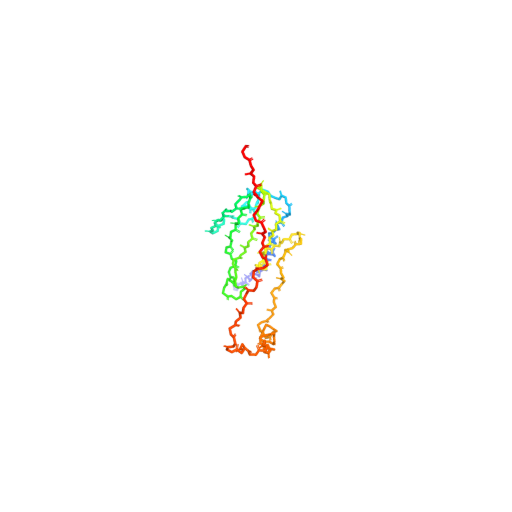4 1.00 60.19 103 LYS A C 1
ATOM 772 O O . LYS A 1 103 ? 29.379 7.211 2.225 1.00 60.19 103 LYS A O 1
ATOM 777 N N . ALA A 1 104 ? 28.929 8.512 0.450 1.00 57.75 104 ALA A N 1
ATOM 778 C CA . ALA A 1 104 ? 30.284 9.018 0.264 1.00 57.75 104 ALA A CA 1
ATOM 779 C C . ALA A 1 104 ? 30.648 10.171 1.213 1.00 57.75 104 ALA A C 1
ATOM 781 O O . ALA A 1 104 ? 31.806 10.575 1.238 1.00 57.75 104 ALA A O 1
ATOM 782 N N . THR A 1 105 ? 29.700 10.693 2.004 1.00 49.91 105 THR A N 1
ATOM 783 C CA . THR A 1 105 ? 30.052 11.504 3.176 1.00 49.91 105 THR A CA 1
ATOM 784 C C . THR A 1 105 ? 30.469 10.530 4.270 1.00 49.91 105 THR A C 1
ATOM 786 O O . THR A 1 105 ? 29.616 9.771 4.737 1.00 49.91 105 THR A O 1
ATOM 789 N N . PRO A 1 106 ? 31.749 10.484 4.678 1.00 49.62 106 PRO A N 1
ATOM 790 C CA . PRO A 1 106 ? 32.131 9.636 5.786 1.00 49.62 106 PRO A CA 1
ATOM 791 C C . PRO A 1 106 ? 31.357 10.136 7.004 1.00 49.62 106 PRO A C 1
ATOM 793 O O . PRO A 1 106 ? 31.548 11.271 7.444 1.00 49.62 106 PRO A O 1
ATOM 796 N N . ALA A 1 107 ? 30.505 9.287 7.583 1.00 56.47 107 ALA A N 1
ATOM 797 C CA . ALA A 1 107 ? 30.402 9.312 9.031 1.00 56.47 107 ALA A CA 1
ATOM 798 C C . ALA A 1 107 ? 31.852 9.268 9.522 1.00 56.47 107 ALA A C 1
ATOM 800 O O . ALA A 1 107 ? 32.608 8.409 9.053 1.00 56.47 107 ALA A O 1
ATOM 801 N N . ALA A 1 108 ? 32.264 10.247 10.333 1.00 54.72 108 ALA A N 1
ATOM 802 C CA . ALA A 1 108 ? 33.588 10.250 10.941 1.00 54.72 108 ALA A CA 1
ATOM 803 C C . ALA A 1 108 ? 33.903 8.814 11.366 1.00 54.72 108 ALA A C 1
ATOM 805 O O . ALA A 1 108 ? 33.050 8.175 11.991 1.00 54.72 108 ALA A O 1
ATOM 806 N N . ALA A 1 109 ? 35.039 8.289 10.893 1.00 55.09 109 ALA A N 1
ATOM 807 C CA . ALA A 1 109 ? 35.398 6.892 11.081 1.00 55.09 109 ALA A CA 1
ATOM 808 C C . ALA A 1 109 ? 35.112 6.497 12.537 1.00 55.09 109 ALA A C 1
ATOM 810 O O . ALA A 1 109 ? 35.426 7.294 13.427 1.00 55.09 109 ALA A O 1
ATOM 811 N N . PRO A 1 110 ? 34.486 5.336 12.799 1.00 55.12 110 PRO A N 1
ATOM 812 C CA . PRO A 1 110 ? 34.330 4.872 14.163 1.00 55.12 110 PRO A CA 1
ATOM 813 C C . PRO A 1 110 ? 35.737 4.745 14.743 1.00 55.12 110 PRO A C 1
ATOM 815 O O . PRO A 1 110 ? 36.496 3.856 14.373 1.00 55.12 110 PRO A O 1
ATOM 818 N N . THR A 1 111 ? 36.124 5.691 15.593 1.00 61.12 111 THR A N 1
ATOM 819 C CA . THR A 1 111 ? 37.276 5.516 16.463 1.00 61.12 111 THR A CA 1
ATOM 820 C C . THR A 1 111 ? 36.976 4.263 17.279 1.00 61.12 111 THR A C 1
ATOM 822 O O . THR A 1 111 ? 35.895 4.188 17.861 1.00 61.12 111 THR A O 1
ATOM 825 N N . ASP A 1 112 ? 37.912 3.315 17.374 1.00 59.56 112 ASP A N 1
ATOM 826 C CA . ASP A 1 112 ? 37.835 2.119 18.244 1.00 59.56 112 ASP A CA 1
ATOM 827 C C . ASP A 1 112 ? 37.721 2.457 19.752 1.00 59.56 112 ASP A C 1
ATOM 829 O O . ASP A 1 112 ? 37.937 1.621 20.630 1.00 59.56 112 ASP A O 1
ATOM 833 N N . ALA A 1 113 ? 37.384 3.702 20.090 1.00 63.31 113 ALA A N 1
ATOM 834 C CA . ALA A 1 113 ? 37.036 4.095 21.433 1.00 63.31 113 ALA A CA 1
ATOM 835 C C . ALA A 1 113 ? 35.704 3.426 21.820 1.00 63.31 113 ALA A C 1
ATOM 837 O O . ALA A 1 113 ? 34.719 3.534 21.082 1.00 63.31 113 ALA A O 1
ATOM 838 N N . PRO A 1 114 ? 35.633 2.758 22.983 1.00 67.88 114 PRO A N 1
ATOM 839 C CA . PRO A 1 114 ? 34.389 2.178 23.459 1.00 67.88 114 PRO A CA 1
ATOM 840 C C . PRO A 1 114 ? 33.318 3.268 23.574 1.00 67.88 114 PRO A C 1
ATOM 842 O O . PRO A 1 114 ? 33.500 4.278 24.257 1.00 67.88 114 PRO A O 1
ATOM 845 N N . ILE A 1 115 ? 32.182 3.062 22.906 1.00 69.50 115 ILE A N 1
ATOM 846 C CA . ILE A 1 115 ? 31.014 3.930 23.051 1.00 69.50 115 ILE A CA 1
ATOM 847 C C . ILE A 1 115 ? 30.386 3.622 24.411 1.00 69.50 115 ILE A C 1
ATOM 849 O O . ILE A 1 115 ? 29.684 2.625 24.579 1.00 69.50 115 ILE A O 1
ATOM 853 N N . THR A 1 116 ? 30.619 4.490 25.393 1.00 68.69 116 THR A N 1
ATOM 854 C CA . THR A 1 116 ? 29.884 4.451 26.661 1.00 68.69 116 THR A CA 1
ATOM 855 C C . THR A 1 116 ? 28.445 4.898 26.409 1.00 68.69 116 THR A C 1
ATOM 857 O O . THR A 1 116 ? 28.157 6.094 26.327 1.00 68.69 116 THR A O 1
ATOM 860 N N . ILE A 1 117 ? 27.520 3.943 26.293 1.00 69.12 117 ILE A N 1
ATOM 861 C CA . ILE A 1 117 ? 26.084 4.235 26.271 1.00 69.12 117 ILE A CA 1
ATOM 862 C C . ILE A 1 117 ? 25.663 4.631 27.689 1.00 69.12 117 ILE A C 1
ATOM 864 O O . ILE A 1 117 ? 25.396 3.784 28.539 1.00 69.12 117 ILE A O 1
ATOM 868 N N . GLN A 1 118 ? 25.607 5.937 27.953 1.00 64.62 118 GLN A N 1
ATOM 869 C CA . GLN A 1 118 ? 25.038 6.469 29.189 1.00 64.62 118 GLN A CA 1
ATOM 870 C C . GLN A 1 118 ? 23.514 6.316 29.146 1.00 64.62 118 GLN A C 1
ATOM 872 O O . GLN A 1 118 ? 22.785 7.195 28.682 1.00 64.62 118 GLN A O 1
ATOM 877 N N . LEU A 1 119 ? 23.019 5.179 29.630 1.00 67.19 119 LEU A N 1
ATOM 878 C CA . LEU A 1 119 ? 21.604 5.001 29.933 1.00 67.19 119 LEU A CA 1
ATOM 879 C C . LEU A 1 119 ? 21.259 5.934 31.100 1.00 67.19 119 LEU A C 1
ATOM 881 O O . LEU A 1 119 ? 21.548 5.635 32.257 1.00 67.19 119 LEU A O 1
ATOM 885 N N . LYS A 1 120 ? 20.652 7.090 30.810 1.00 61.75 120 LYS A N 1
ATOM 886 C CA . LYS A 1 120 ? 20.111 7.969 31.852 1.00 61.75 120 LYS A CA 1
ATOM 887 C C . LYS A 1 120 ? 18.959 7.227 32.530 1.00 61.75 120 LYS A C 1
ATOM 889 O O . LYS A 1 120 ? 17.860 7.150 31.985 1.00 61.75 120 LYS A O 1
ATOM 894 N N . GLY A 1 121 ? 19.256 6.613 33.675 1.00 52.75 121 GLY A N 1
ATOM 895 C CA . GLY A 1 121 ? 18.347 5.737 34.403 1.00 52.75 121 GLY A CA 1
ATOM 896 C C . GLY A 1 121 ? 16.981 6.384 34.610 1.00 52.75 121 GLY A C 1
ATOM 897 O O . GLY A 1 121 ? 16.861 7.441 35.229 1.00 52.75 121 GLY A O 1
ATOM 898 N N . ARG A 1 122 ? 15.934 5.734 34.099 1.00 60.38 122 ARG A N 1
ATOM 899 C CA . ARG A 1 122 ? 14.562 5.999 34.527 1.00 60.38 122 ARG A CA 1
ATOM 900 C C . ARG A 1 122 ? 14.428 5.367 35.910 1.00 60.38 122 ARG A C 1
ATOM 902 O O . ARG A 1 122 ? 14.535 4.151 36.036 1.00 60.38 122 ARG A O 1
ATOM 909 N N . LYS A 1 123 ? 14.258 6.193 36.943 1.00 55.50 123 LYS A N 1
ATOM 910 C CA . LYS A 1 123 ? 13.965 5.738 38.308 1.00 55.50 123 LYS A CA 1
ATOM 911 C C . LYS A 1 123 ? 12.727 4.824 38.259 1.00 55.50 123 LYS A C 1
ATOM 913 O O . LYS A 1 123 ? 11.703 5.279 37.746 1.00 55.50 123 LYS A O 1
ATOM 918 N N . PRO A 1 124 ? 12.787 3.569 38.737 1.00 54.31 124 PRO A N 1
ATOM 919 C CA . PRO A 1 124 ? 11.586 2.760 38.882 1.00 54.31 124 PRO A CA 1
ATOM 920 C C . PRO A 1 124 ? 10.670 3.433 39.909 1.00 54.31 124 PRO A C 1
ATOM 922 O O . PRO A 1 124 ? 11.115 3.820 40.992 1.00 54.31 124 PRO A O 1
ATOM 925 N N . ALA A 1 125 ? 9.405 3.632 39.541 1.00 52.09 125 ALA A N 1
ATOM 926 C CA . ALA A 1 125 ? 8.376 4.042 40.481 1.00 52.09 125 ALA 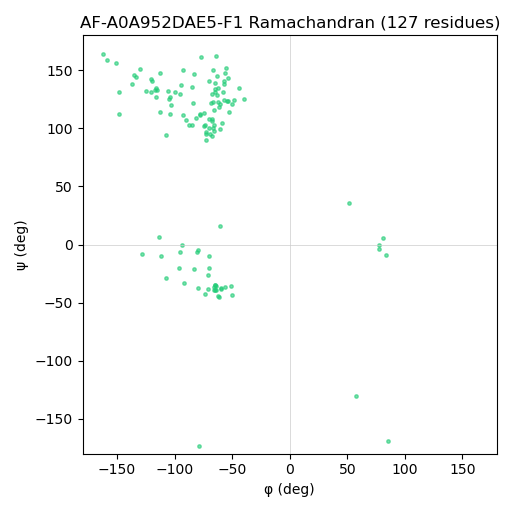A CA 1
ATOM 927 C C . ALA A 1 125 ? 8.096 2.852 41.403 1.00 52.09 125 ALA A C 1
ATOM 929 O O . ALA A 1 125 ? 7.540 1.844 40.972 1.00 52.09 125 ALA A O 1
ATOM 930 N N . THR A 1 126 ? 8.538 2.955 42.652 1.00 50.25 126 THR A N 1
ATOM 931 C CA . THR A 1 126 ? 8.140 2.042 43.718 1.00 50.25 126 THR A CA 1
ATOM 932 C C . THR A 1 126 ? 6.655 2.276 43.990 1.00 50.25 126 THR A C 1
ATOM 934 O O . THR A 1 126 ? 6.283 3.334 44.491 1.00 50.25 126 THR A O 1
ATOM 937 N N . GLY A 1 127 ? 5.812 1.328 43.584 1.00 47.16 127 GLY A N 1
ATOM 938 C CA . GLY A 1 127 ? 4.448 1.203 44.084 1.00 47.16 127 GLY A CA 1
ATOM 939 C C . GLY A 1 127 ? 4.487 0.424 45.393 1.00 47.16 127 GLY A C 1
ATOM 940 O O . GLY A 1 127 ? 5.021 -0.684 45.426 1.00 47.16 127 GLY A O 1
ATOM 941 N N . GLU A 1 128 ? 3.987 1.040 46.457 1.00 46.19 128 GLU A N 1
ATOM 942 C CA . GLU A 1 128 ? 3.721 0.407 47.749 1.00 46.19 128 GLU A CA 1
ATOM 943 C C . GLU A 1 128 ? 2.349 -0.286 47.686 1.00 46.19 128 GLU A C 1
ATOM 945 O O . GLU A 1 128 ? 1.472 0.148 46.930 1.00 46.19 128 GLU A O 1
ATOM 950 N N . ALA A 1 129 ? 2.231 -1.401 48.408 1.00 45.47 129 ALA A N 1
ATOM 951 C CA . ALA A 1 129 ? 1.044 -2.248 48.506 1.00 45.47 129 ALA A CA 1
ATOM 952 C C . ALA A 1 129 ? -0.024 -1.658 49.438 1.00 45.47 129 ALA A C 1
ATOM 954 O O . ALA A 1 129 ? 0.357 -0.909 50.364 1.00 45.47 129 ALA A O 1
#

Sequence (129 aa):
MRLLLVLLFLGAVPLAAQAVIDPGMTKAQVVERLGAPAFERAAGEATFLFYRNGCERTCGMNDLVVLERGQVTDAILRSPRRRYSGTSSSPRMIPAAEAAKAKATPAAAPTDAPITIQLKGRKPATGEA

Nearest PDB structures (foldseek):
  2wyl-assembly1_F  TM=6.401E-01  e=3.196E+00  Escherichia coli
  2wym-assembly1_B  TM=6.513E-01  e=3.873E+00  Escherichia coli
  4gry-assembly1_A  TM=2.766E-01  e=5.337E+00  Homo sapiens
  8yhi-assembly1_A  TM=2.616E-01  e=7.354E+00  Homo sapiens

Secondary structure (DSSP, 8-state):
----------------PPEEE-TT-BHHHHHHHH-S-SEEEEETTEEEEEE--S-HHHHSS-EEEEEETTEEEEEE--STTEEESS--SSPPPPPHHHHHHHHTS------SS----------------